Protein AF-A0AAW0J8R7-F1 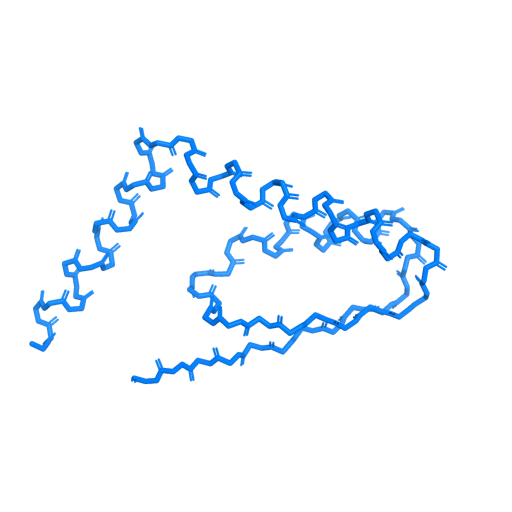(afdb_monomer)

pLDDT: mean 83.2, std 11.22, range [49.09, 95.62]

InterPro domains:
  IPR005202 Transcription factor GRAS [PF03514] (5-76)
  IPR005202 Transcription factor GRAS [PS50985] (1-79)
  IPR005202 Transcription factor GRAS [PTHR31636] (9-76)

Organism: Quercus suber (NCBI:txid58331)

Sequence (79 aa):
MKHESVAEHTNFQMLKELSPYVKFVHFTANQVILEATQGDHEVHSFIFDIMEGVQWPPLMAEVAMGKSTFLEITAIIVD

Solvent-accessible surface area (backbone atoms only — not comparable to full-atom values): 4750 Å² total; per-residue (Å²): 106,80,74,49,57,55,50,51,54,50,51,52,50,50,45,53,74,76,35,65,61,58,58,49,52,39,52,54,51,42,52,54,50,53,64,75,49,64,87,42,56,66,46,79,46,81,38,79,57,57,83,89,48,77,61,49,62,62,44,53,54,53,42,60,73,65,69,37,76,41,79,48,78,48,71,46,76,82,133

Radius of gyration: 14.83 Å; Cα contacts (8 Å, |Δi|>4): 61; chains: 1; bounding box: 3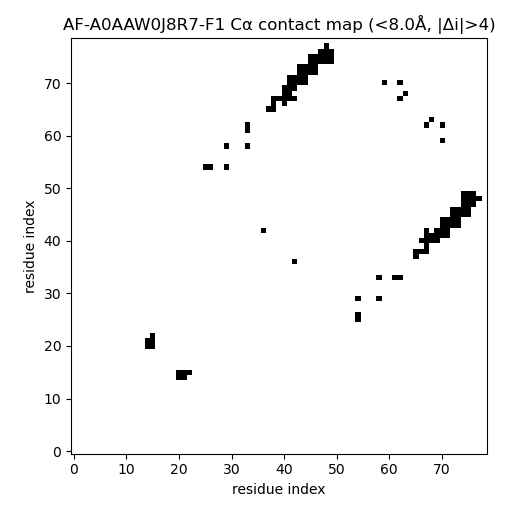7×28×29 Å

Mean predicted aligned error: 6.76 Å

Structure (mmCIF, N/CA/C/O backbone):
data_AF-A0AAW0J8R7-F1
#
_entry.id   AF-A0AAW0J8R7-F1
#
loop_
_atom_site.group_PDB
_atom_site.id
_atom_site.type_symbol
_atom_site.label_atom_id
_atom_site.label_alt_id
_atom_site.label_comp_id
_atom_site.label_asym_id
_atom_site.label_entity_id
_atom_site.label_seq_id
_atom_site.pdbx_PDB_ins_code
_atom_site.Cartn_x
_atom_site.Cartn_y
_atom_site.Cartn_z
_atom_site.occupancy
_atom_site.B_iso_or_equiv
_atom_site.auth_seq_id
_atom_site.auth_comp_id
_atom_site.auth_asym_id
_atom_site.auth_atom_id
_atom_site.pdbx_PDB_model_num
ATOM 1 N N . MET A 1 1 ? 18.179 -20.051 -14.197 1.00 51.78 1 MET A N 1
ATOM 2 C CA . MET A 1 1 ? 17.707 -20.148 -12.792 1.00 51.78 1 MET A CA 1
ATOM 3 C C . MET A 1 1 ? 18.368 -19.136 -11.848 1.00 51.78 1 MET A C 1
ATOM 5 O O . MET A 1 1 ? 17.857 -18.032 -11.806 1.00 51.78 1 MET A O 1
ATOM 9 N N . LYS A 1 2 ? 19.491 -19.380 -11.138 1.00 51.31 2 LYS A N 1
ATOM 10 C CA . LYS A 1 2 ? 20.013 -18.378 -10.157 1.00 51.31 2 LYS A CA 1
ATOM 11 C C . LYS A 1 2 ? 20.433 -17.027 -10.765 1.00 51.31 2 LYS A C 1
ATOM 13 O O . LYS A 1 2 ? 20.199 -15.991 -10.164 1.00 51.31 2 LYS A O 1
ATOM 18 N N . HIS A 1 3 ? 21.029 -17.034 -11.957 1.00 49.09 3 HIS A N 1
ATOM 19 C CA . HIS A 1 3 ? 21.430 -15.801 -12.652 1.00 49.09 3 HIS A CA 1
ATOM 20 C C . HIS A 1 3 ? 20.250 -15.007 -13.234 1.00 49.09 3 HIS A C 1
ATOM 22 O O . HIS A 1 3 ? 20.375 -13.813 -13.470 1.00 49.09 3 HIS A O 1
ATOM 28 N N . GLU A 1 4 ? 19.115 -15.667 -13.441 1.00 54.84 4 GLU A N 1
ATOM 29 C CA . GLU A 1 4 ? 17.894 -15.102 -14.029 1.00 54.84 4 GLU A CA 1
ATOM 30 C C . GLU A 1 4 ? 17.115 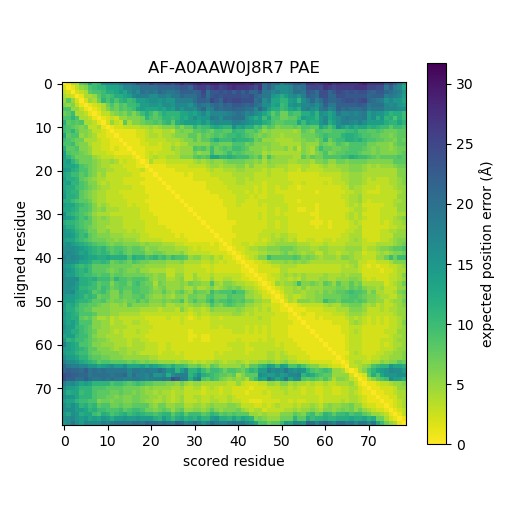-14.321 -12.968 1.00 54.84 4 GLU A C 1
ATOM 32 O O . GLU A 1 4 ? 16.840 -13.142 -13.150 1.00 54.84 4 GLU A O 1
ATOM 37 N N . SER A 1 5 ? 16.939 -14.931 -11.791 1.00 58.91 5 SER A N 1
ATOM 38 C CA . SER A 1 5 ? 16.320 -14.313 -10.611 1.00 58.91 5 SER A CA 1
ATOM 39 C C . SER A 1 5 ? 17.046 -13.037 -10.150 1.00 58.91 5 SER A C 1
ATOM 41 O O . SER A 1 5 ? 16.411 -12.043 -9.802 1.00 58.91 5 SER A O 1
ATOM 43 N N . VAL A 1 6 ? 18.386 -13.011 -10.202 1.00 61.38 6 VAL A N 1
ATOM 44 C CA . VAL A 1 6 ? 19.168 -11.804 -9.862 1.00 61.38 6 VAL A CA 1
ATOM 45 C C . VAL A 1 6 ? 18.987 -10.702 -10.913 1.00 61.38 6 VAL A C 1
ATOM 47 O O . VAL A 1 6 ? 18.911 -9.522 -10.565 1.00 61.38 6 VAL A O 1
ATOM 50 N N . ALA A 1 7 ? 18.895 -11.063 -12.195 1.00 64.06 7 ALA A N 1
ATOM 51 C CA . ALA A 1 7 ? 18.676 -10.096 -13.268 1.00 64.06 7 ALA A CA 1
ATOM 52 C C . ALA A 1 7 ? 17.263 -9.490 -13.199 1.00 64.06 7 ALA A C 1
ATOM 54 O O . ALA A 1 7 ? 17.113 -8.279 -13.351 1.00 64.06 7 ALA A O 1
ATOM 55 N N . GLU A 1 8 ? 16.244 -10.296 -12.893 1.00 63.09 8 GLU A N 1
ATOM 56 C CA . GLU A 1 8 ? 14.864 -9.838 -12.682 1.00 63.09 8 GLU A CA 1
ATOM 57 C C . GLU A 1 8 ? 14.751 -8.869 -11.502 1.00 63.09 8 GLU A C 1
ATOM 59 O O . GLU A 1 8 ? 14.165 -7.793 -11.643 1.00 63.09 8 GLU A O 1
ATOM 64 N N . HIS A 1 9 ? 15.392 -9.189 -10.373 1.00 68.62 9 HIS A N 1
ATOM 65 C CA . HIS A 1 9 ? 15.427 -8.304 -9.208 1.00 68.62 9 HIS A CA 1
ATOM 66 C C . HIS A 1 9 ? 16.075 -6.948 -9.543 1.00 68.62 9 HIS A C 1
ATOM 68 O O . HIS A 1 9 ? 15.539 -5.890 -9.212 1.00 68.62 9 HIS A O 1
ATOM 74 N N . THR A 1 10 ? 17.190 -6.971 -10.280 1.00 75.44 10 THR A N 1
ATOM 75 C CA . THR A 1 10 ? 17.907 -5.753 -10.690 1.00 75.44 10 THR A CA 1
ATOM 76 C C . THR A 1 10 ? 17.089 -4.919 -11.689 1.00 75.44 10 THR A C 1
ATOM 78 O O . THR A 1 10 ? 17.035 -3.695 -11.579 1.00 75.44 10 THR A O 1
ATOM 81 N N . ASN A 1 11 ? 16.395 -5.560 -12.635 1.00 78.12 11 ASN A N 1
ATOM 82 C CA . ASN A 1 11 ? 15.519 -4.887 -13.601 1.00 78.12 11 ASN A CA 1
ATOM 83 C C . ASN A 1 11 ? 14.335 -4.194 -12.920 1.00 78.12 11 ASN A C 1
ATOM 85 O O . ASN A 1 11 ? 14.004 -3.057 -13.261 1.00 78.12 11 ASN A O 1
ATOM 89 N N . PHE A 1 12 ? 13.719 -4.849 -11.935 1.00 78.25 12 PHE A N 1
ATOM 90 C CA . PHE A 1 12 ? 12.621 -4.258 -11.175 1.00 78.25 12 PHE A CA 1
ATOM 91 C C . PHE A 1 12 ? 13.087 -3.069 -10.324 1.00 78.25 12 PHE A C 1
ATOM 93 O O . PHE A 1 12 ? 12.410 -2.041 -10.264 1.00 78.25 12 PHE A O 1
ATOM 100 N N . GLN A 1 13 ? 14.273 -3.163 -9.716 1.00 81.81 13 GLN A N 1
ATOM 101 C CA . GLN A 1 13 ? 14.892 -2.041 -9.008 1.00 81.81 13 GLN A CA 1
ATOM 102 C C . GLN A 1 13 ? 15.166 -0.854 -9.935 1.00 81.81 13 GLN A C 1
ATOM 104 O O . GLN A 1 13 ? 14.736 0.260 -9.632 1.00 81.81 13 GLN A O 1
ATOM 109 N N . MET A 1 14 ? 15.765 -1.095 -11.103 1.00 84.75 14 MET A N 1
ATOM 110 C CA . MET A 1 14 ? 15.976 -0.051 -12.109 1.00 84.75 14 MET A CA 1
ATOM 111 C C . MET A 1 14 ? 14.656 0.590 -12.556 1.00 84.75 14 MET A C 1
ATOM 113 O O . MET A 1 14 ? 14.571 1.812 -12.652 1.00 84.75 14 MET A O 1
ATOM 117 N N . LEU A 1 15 ? 13.599 -0.198 -12.776 1.00 82.69 15 LEU A N 1
ATOM 118 C CA . LEU A 1 15 ? 12.287 0.336 -13.149 1.00 82.69 15 LEU A CA 1
ATOM 119 C C . LEU A 1 15 ? 11.696 1.234 -12.050 1.00 82.69 15 LEU A C 1
ATOM 121 O O . LEU A 1 15 ? 11.149 2.290 -12.363 1.00 82.69 15 LEU A O 1
ATOM 125 N N . LYS A 1 16 ? 11.827 0.854 -10.773 1.00 82.19 16 LYS A N 1
ATOM 126 C CA . LYS A 1 16 ? 11.379 1.677 -9.633 1.00 82.19 16 LYS A CA 1
ATOM 127 C C . LYS A 1 16 ? 12.126 3.004 -9.512 1.00 82.19 16 LYS A C 1
ATOM 129 O O . LYS A 1 16 ? 11.531 3.995 -9.082 1.00 82.19 16 LYS A O 1
ATOM 134 N N . GLU A 1 17 ? 13.422 3.014 -9.812 1.00 84.81 17 GLU A N 1
ATOM 135 C CA . GLU A 1 17 ? 14.264 4.206 -9.680 1.00 84.81 17 GLU A CA 1
ATOM 136 C C . GLU A 1 17 ? 14.139 5.144 -10.882 1.00 84.81 17 GLU A C 1
ATOM 138 O O . GLU A 1 17 ? 14.082 6.362 -10.711 1.00 84.81 17 GLU A O 1
ATOM 143 N N . LEU A 1 18 ? 14.057 4.584 -12.089 1.00 91.06 18 LEU A N 1
ATOM 144 C CA . LEU A 1 18 ? 14.095 5.344 -13.340 1.00 91.06 18 LEU A CA 1
ATOM 145 C C . LEU A 1 18 ? 12.709 5.744 -13.857 1.00 91.06 18 LEU A C 1
ATOM 147 O O . LEU A 1 18 ? 12.615 6.596 -14.740 1.00 91.06 18 LEU A O 1
ATOM 151 N N . SER A 1 19 ? 11.634 5.146 -13.336 1.00 91.19 19 SER A N 1
ATOM 152 C CA . SER A 1 19 ? 10.268 5.398 -13.793 1.00 91.19 19 SER A CA 1
ATOM 153 C C . SER A 1 19 ? 9.307 5.648 -12.630 1.00 91.19 19 SER A C 1
ATOM 155 O O . SER A 1 19 ? 9.370 4.971 -11.602 1.00 91.19 19 SER A O 1
ATOM 157 N N . PRO A 1 20 ? 8.341 6.573 -12.785 1.00 88.94 20 PRO A N 1
ATOM 158 C CA . PRO A 1 20 ? 7.295 6.769 -11.789 1.00 88.94 20 PRO A CA 1
ATOM 159 C C . PRO A 1 20 ? 6.277 5.623 -11.767 1.00 88.94 20 PRO A C 1
ATOM 161 O O . PRO A 1 20 ? 5.440 5.602 -10.872 1.00 88.94 20 PRO A O 1
ATOM 164 N N . TYR A 1 21 ? 6.318 4.688 -12.723 1.00 89.75 21 TYR A N 1
ATOM 165 C CA . TYR A 1 21 ? 5.257 3.702 -12.940 1.00 89.75 21 TYR A CA 1
ATOM 166 C C . TYR A 1 21 ? 4.923 2.882 -11.689 1.00 89.75 21 TYR A C 1
ATOM 168 O O . TYR A 1 21 ? 3.767 2.830 -11.278 1.00 89.75 21 TYR A O 1
ATOM 176 N N . VAL A 1 22 ? 5.934 2.308 -11.031 1.00 87.69 22 VAL A N 1
ATOM 177 C CA . VAL A 1 22 ? 5.715 1.475 -9.836 1.00 87.69 22 VAL A CA 1
ATOM 178 C C . VAL A 1 22 ? 5.140 2.305 -8.684 1.00 87.69 22 VAL A C 1
ATOM 180 O O . VAL A 1 22 ? 4.199 1.886 -8.018 1.00 87.69 22 VAL A O 1
ATOM 183 N N . LYS A 1 23 ? 5.648 3.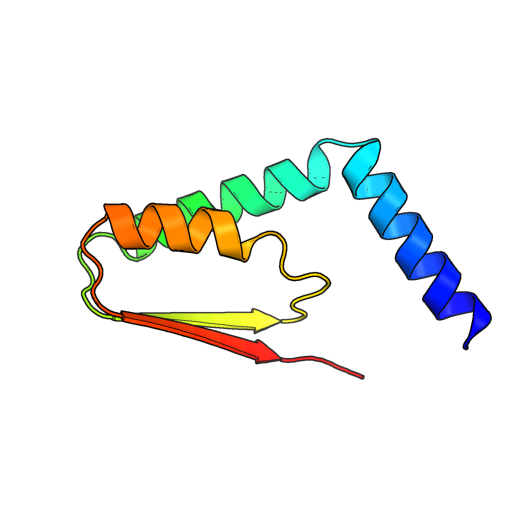529 -8.487 1.00 89.50 23 LYS A N 1
ATOM 184 C CA . LYS A 1 23 ? 5.137 4.450 -7.457 1.00 89.50 23 LYS A CA 1
ATOM 185 C C . LYS A 1 23 ? 3.704 4.893 -7.751 1.00 89.50 23 LYS A C 1
ATOM 187 O O . LYS A 1 23 ? 2.902 4.974 -6.829 1.00 89.50 23 LYS A O 1
ATOM 192 N N . PHE A 1 24 ? 3.389 5.159 -9.018 1.00 93.31 24 PHE A N 1
ATOM 193 C CA . PHE A 1 24 ? 2.054 5.540 -9.466 1.00 93.31 24 PHE A CA 1
ATOM 194 C C . PHE A 1 24 ? 1.046 4.428 -9.178 1.00 93.31 24 PHE A C 1
ATOM 196 O O . PHE A 1 24 ? 0.038 4.688 -8.532 1.00 93.31 24 PHE A O 1
ATOM 203 N N . VAL A 1 25 ? 1.350 3.187 -9.573 1.00 91.56 25 VAL A N 1
ATOM 204 C CA . VAL A 1 25 ? 0.463 2.041 -9.327 1.00 91.56 25 VAL A CA 1
ATOM 205 C C . VAL A 1 25 ? 0.245 1.827 -7.829 1.00 91.56 25 VAL A C 1
ATOM 207 O O . VAL A 1 25 ? -0.902 1.698 -7.412 1.00 91.56 25 VAL A O 1
ATOM 210 N N . HIS A 1 26 ? 1.304 1.861 -7.010 1.00 92.44 26 HIS A N 1
ATOM 211 C CA . HIS A 1 26 ? 1.165 1.739 -5.554 1.00 92.44 26 HIS A CA 1
ATOM 212 C C . HIS A 1 26 ? 0.301 2.853 -4.956 1.00 92.44 26 HIS A C 1
ATOM 214 O O . HIS A 1 26 ? -0.566 2.577 -4.134 1.00 92.44 26 HIS A O 1
ATOM 220 N N . PHE A 1 27 ? 0.509 4.104 -5.378 1.00 94.19 27 PHE A N 1
ATOM 221 C CA . PHE A 1 27 ? -0.281 5.230 -4.887 1.00 94.19 27 PHE A CA 1
ATOM 222 C C . PHE A 1 27 ? -1.756 5.084 -5.272 1.00 94.19 27 PHE A C 1
ATOM 224 O O . PHE A 1 27 ? -2.626 5.177 -4.412 1.00 94.19 27 PHE A O 1
ATOM 231 N N . THR A 1 28 ? -2.044 4.796 -6.542 1.00 95.62 28 THR A N 1
ATOM 232 C CA . THR A 1 28 ? -3.418 4.613 -7.020 1.00 95.62 28 THR A CA 1
ATOM 233 C C . THR A 1 28 ? -4.103 3.434 -6.331 1.00 95.62 28 THR A C 1
ATOM 235 O O . THR A 1 28 ? -5.250 3.568 -5.916 1.00 95.62 28 THR A O 1
ATOM 238 N N . ALA A 1 29 ? -3.409 2.307 -6.151 1.00 92.94 29 ALA A N 1
ATOM 239 C CA . ALA A 1 29 ? -3.952 1.156 -5.435 1.00 92.94 29 ALA A CA 1
ATOM 240 C C . ALA A 1 29 ? -4.267 1.496 -3.970 1.00 92.94 29 ALA A C 1
ATOM 242 O O . ALA A 1 29 ? -5.351 1.173 -3.491 1.00 92.94 29 ALA A O 1
ATOM 243 N N . ASN A 1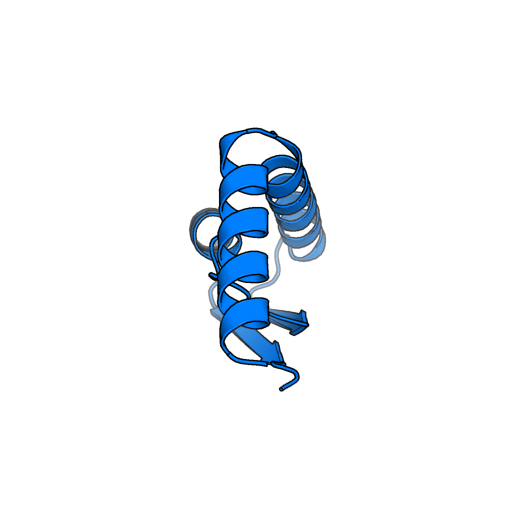 30 ? -3.362 2.196 -3.279 1.00 93.56 30 ASN A N 1
ATOM 244 C CA . ASN A 1 30 ? -3.582 2.604 -1.893 1.00 93.56 30 ASN A CA 1
ATOM 245 C C . ASN A 1 30 ? -4.780 3.548 -1.758 1.00 93.56 30 ASN A C 1
ATOM 247 O O . ASN A 1 30 ? -5.589 3.352 -0.858 1.00 93.56 30 ASN A O 1
ATOM 251 N N . GLN A 1 31 ? -4.941 4.515 -2.667 1.00 94.75 31 GLN A N 1
ATOM 252 C CA . GLN A 1 31 ? -6.105 5.408 -2.651 1.00 94.75 31 GLN A CA 1
ATOM 253 C C . GLN A 1 31 ? -7.417 4.635 -2.828 1.00 94.75 31 GLN A C 1
ATOM 255 O O . GLN A 1 31 ? -8.346 4.831 -2.053 1.00 94.75 31 GLN A O 1
ATOM 260 N N . VAL A 1 32 ? -7.469 3.689 -3.771 1.00 94.25 32 VAL A N 1
ATOM 261 C CA . VAL A 1 32 ? -8.663 2.853 -3.972 1.00 94.25 32 VAL A CA 1
ATOM 262 C C . VAL A 1 32 ? -8.968 1.997 -2.741 1.00 94.25 32 VAL A C 1
ATOM 264 O O . VAL A 1 32 ? -10.131 1.883 -2.363 1.00 94.25 32 VAL A O 1
ATOM 267 N N . ILE A 1 33 ? -7.951 1.414 -2.095 1.00 91.38 33 ILE A N 1
ATOM 268 C CA . ILE A 1 33 ? -8.143 0.644 -0.856 1.00 91.38 33 ILE A CA 1
ATOM 269 C C . ILE A 1 33 ? -8.707 1.549 0.244 1.00 91.38 33 ILE A C 1
ATOM 271 O O . ILE A 1 33 ? -9.714 1.199 0.847 1.00 91.38 33 ILE A O 1
ATOM 275 N N . LEU A 1 34 ? -8.105 2.720 0.469 1.00 91.25 34 LEU A N 1
ATOM 276 C CA . LEU A 1 34 ? -8.537 3.661 1.508 1.00 91.25 34 LEU A CA 1
ATOM 277 C C . LEU A 1 34 ? -9.977 4.135 1.306 1.00 91.25 34 LEU A C 1
ATOM 279 O O . LEU A 1 34 ? -10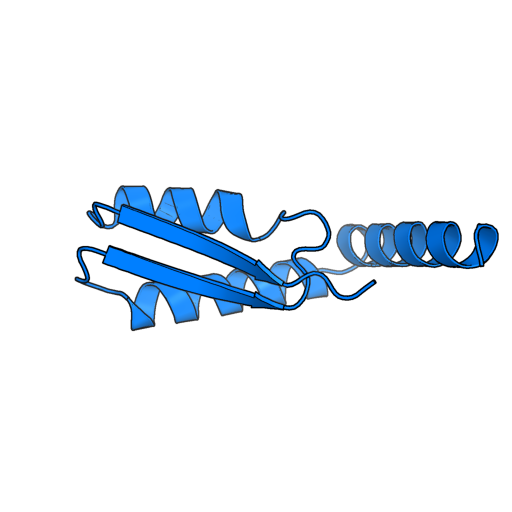.733 4.206 2.274 1.00 91.25 34 LEU A O 1
ATOM 283 N N . GLU A 1 35 ? -10.355 4.441 0.064 1.00 92.25 35 GLU A N 1
ATOM 284 C CA . GLU A 1 35 ? -11.724 4.818 -0.294 1.00 92.25 35 GLU A CA 1
ATOM 285 C C . GLU A 1 35 ? -12.701 3.658 -0.077 1.00 92.25 35 GLU A C 1
ATOM 287 O O . GLU A 1 35 ? -13.780 3.853 0.484 1.00 92.25 35 GLU A O 1
ATOM 292 N N . ALA A 1 36 ? -12.322 2.443 -0.482 1.00 91.12 36 ALA A N 1
ATOM 293 C CA . ALA A 1 36 ? -13.168 1.259 -0.355 1.00 91.12 36 ALA A CA 1
ATOM 294 C C . ALA A 1 36 ? -13.392 0.833 1.102 1.00 91.12 36 ALA A C 1
ATOM 296 O O . ALA A 1 36 ? -14.444 0.277 1.40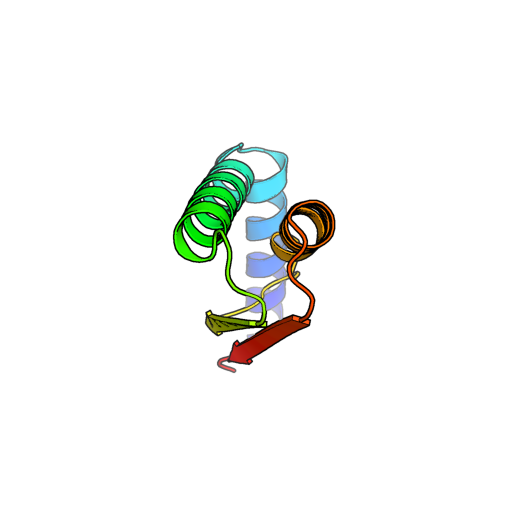6 1.00 91.12 36 ALA A O 1
ATOM 297 N N . THR A 1 37 ? -12.427 1.095 1.987 1.00 89.25 37 THR A N 1
ATOM 298 C CA . THR A 1 37 ? -12.471 0.702 3.406 1.00 89.25 37 THR A CA 1
ATOM 299 C C . THR A 1 37 ? -12.815 1.865 4.337 1.00 89.25 37 THR A C 1
ATOM 301 O O . THR A 1 37 ? -12.587 1.807 5.549 1.00 89.25 37 THR A O 1
ATOM 304 N N . GLN A 1 38 ? -13.273 2.991 3.787 1.00 88.44 38 GLN A N 1
ATOM 305 C CA . GLN A 1 38 ? -13.514 4.190 4.574 1.00 88.44 38 GLN A CA 1
ATOM 306 C C . GLN A 1 38 ? -14.641 3.959 5.592 1.00 88.44 38 GLN A C 1
ATOM 308 O O . GLN A 1 38 ? -15.799 3.770 5.232 1.00 88.44 38 GLN A O 1
ATOM 313 N N . GLY A 1 39 ? -14.308 4.074 6.880 1.00 84.50 39 GLY A N 1
ATOM 314 C CA . GLY A 1 39 ? -15.261 3.891 7.980 1.00 84.50 39 GLY A CA 1
ATOM 315 C C . GLY A 1 39 ? -15.317 2.469 8.538 1.00 84.50 39 GLY A C 1
ATOM 316 O O . GLY A 1 39 ? -15.984 2.264 9.552 1.00 84.50 39 GLY A O 1
ATOM 317 N N . ASP A 1 40 ? -14.581 1.525 7.949 1.00 87.75 40 ASP A N 1
ATOM 318 C CA . ASP A 1 40 ? -14.455 0.173 8.485 1.00 87.75 40 ASP A CA 1
ATOM 319 C C . ASP A 1 40 ? -13.488 0.129 9.676 1.00 87.75 40 ASP A C 1
ATOM 321 O O . ASP A 1 40 ? -12.438 0.779 9.706 1.00 87.75 40 ASP A O 1
ATOM 325 N N . HIS A 1 41 ? -13.842 -0.670 10.682 1.00 83.69 41 HIS A N 1
ATOM 326 C CA . HIS A 1 41 ? -13.025 -0.873 11.884 1.00 83.69 41 HIS A CA 1
ATOM 327 C C . HIS A 1 41 ? -11.954 -1.959 11.711 1.00 83.69 41 HIS A C 1
ATOM 329 O O . HIS A 1 41 ? -10.982 -1.989 12.473 1.00 83.69 41 HIS A O 1
ATOM 335 N N . GLU A 1 42 ? -12.140 -2.827 10.717 1.00 86.94 42 GLU A N 1
ATOM 336 C CA . GLU A 1 42 ? -11.320 -3.997 10.434 1.00 86.94 42 GLU A CA 1
ATOM 337 C C . GLU A 1 42 ? -11.134 -4.126 8.920 1.00 86.94 42 GLU A C 1
ATOM 339 O O . GLU A 1 42 ? -12.111 -4.200 8.177 1.00 86.94 42 GLU A O 1
ATOM 344 N N . VAL A 1 43 ? -9.884 -4.121 8.460 1.00 88.31 43 VAL A N 1
ATOM 345 C CA . VAL A 1 43 ? -9.534 -4.217 7.038 1.00 88.31 43 VAL A CA 1
ATOM 346 C C . VAL A 1 43 ? -8.635 -5.425 6.827 1.00 88.31 43 VAL A C 1
ATOM 348 O O . VAL A 1 43 ? -7.571 -5.514 7.435 1.00 88.31 43 VAL A O 1
ATOM 351 N N . HIS A 1 44 ? -9.023 -6.329 5.924 1.00 89.56 44 HIS A N 1
ATOM 352 C CA . HIS A 1 44 ? -8.203 -7.474 5.524 1.00 89.56 44 HIS A CA 1
ATOM 353 C C . HIS A 1 44 ? -7.895 -7.411 4.030 1.00 89.56 44 HIS A C 1
ATOM 355 O O . HIS A 1 44 ? -8.797 -7.471 3.195 1.00 89.56 44 HIS A O 1
ATOM 361 N N . SER A 1 45 ? -6.615 -7.277 3.684 1.00 84.62 45 SER A N 1
ATOM 362 C CA . SER A 1 45 ? -6.149 -7.284 2.293 1.00 84.62 45 SER A CA 1
ATOM 363 C C . SER A 1 45 ? -5.462 -8.597 1.923 1.00 84.62 45 SER A C 1
ATOM 365 O O . SER A 1 45 ? -4.528 -9.039 2.596 1.00 84.62 45 SER A O 1
ATOM 367 N N . PHE A 1 46 ? -5.886 -9.173 0.796 1.00 88.62 46 PHE A N 1
ATOM 368 C CA . PHE A 1 46 ? -5.223 -10.297 0.137 1.00 88.62 46 PHE A CA 1
ATOM 369 C C . PHE A 1 46 ? -4.331 -9.785 -0.989 1.00 88.62 46 PHE A C 1
ATOM 371 O O . PHE A 1 46 ? -4.796 -9.062 -1.872 1.00 88.62 46 PHE A O 1
ATOM 378 N N . ILE A 1 47 ? -3.063 -10.185 -0.973 1.00 85.50 47 ILE A N 1
ATOM 379 C CA . ILE A 1 47 ? -2.073 -9.749 -1.953 1.00 85.50 47 ILE A CA 1
ATOM 380 C C . ILE A 1 47 ? -1.490 -10.959 -2.660 1.00 85.50 47 ILE A C 1
ATOM 382 O O . ILE A 1 47 ? -1.033 -11.905 -2.019 1.00 85.50 47 ILE A O 1
ATOM 386 N N . PHE A 1 48 ? -1.439 -10.883 -3.981 1.00 81.81 48 PHE A N 1
ATOM 387 C CA . PHE A 1 48 ? -0.658 -11.798 -4.795 1.00 81.81 48 PHE A CA 1
ATOM 388 C C . PHE A 1 48 ? 0.697 -11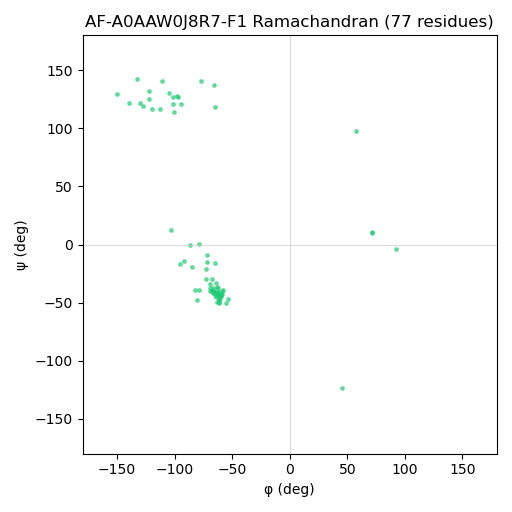.151 -5.064 1.00 81.81 48 PHE A C 1
ATOM 390 O O . PHE A 1 48 ? 0.734 -10.061 -5.625 1.00 81.81 48 PHE A O 1
ATOM 397 N N . ASP A 1 49 ? 1.765 -11.826 -4.640 1.00 78.81 49 ASP A N 1
ATOM 398 C CA . ASP A 1 49 ? 3.158 -11.379 -4.721 1.00 78.81 49 ASP A CA 1
ATOM 399 C C . ASP A 1 49 ? 3.439 -10.034 -4.018 1.00 78.81 49 ASP A C 1
ATOM 401 O O . ASP A 1 49 ? 3.243 -8.942 -4.548 1.00 78.81 49 ASP A O 1
ATOM 405 N N . ILE A 1 50 ? 3.943 -10.114 -2.782 1.00 81.00 50 ILE A N 1
ATOM 406 C CA . ILE A 1 50 ? 4.291 -8.931 -1.984 1.00 81.00 50 ILE A CA 1
ATOM 407 C C . ILE A 1 50 ? 5.544 -8.209 -2.505 1.00 81.00 50 ILE A C 1
ATOM 409 O O . ILE A 1 50 ? 5.786 -7.061 -2.117 1.00 81.00 50 ILE A O 1
ATOM 413 N N . MET A 1 51 ? 6.336 -8.848 -3.374 1.00 80.62 51 MET A N 1
ATOM 414 C CA . MET A 1 51 ? 7.645 -8.372 -3.822 1.00 80.62 51 MET A CA 1
ATOM 415 C C . MET A 1 51 ? 8.495 -7.866 -2.632 1.00 80.62 51 MET A C 1
ATOM 417 O O . MET A 1 51 ? 8.710 -8.582 -1.659 1.00 80.62 51 MET A O 1
ATOM 421 N N . GLU A 1 52 ? 8.965 -6.613 -2.668 1.00 82.31 52 GLU A N 1
ATOM 422 C CA . GLU A 1 52 ? 9.701 -5.970 -1.563 1.00 82.31 52 GLU A CA 1
ATOM 423 C C . GLU A 1 52 ? 8.790 -5.301 -0.512 1.00 82.31 52 GLU A C 1
ATOM 425 O O . GLU A 1 52 ? 9.275 -4.690 0.439 1.00 82.31 52 GLU A O 1
ATOM 430 N N . GLY A 1 53 ? 7.469 -5.346 -0.689 1.00 86.00 53 GLY A N 1
ATOM 431 C CA . GLY A 1 53 ? 6.492 -4.827 0.270 1.00 86.00 53 GLY A CA 1
ATOM 432 C C . GLY A 1 53 ? 6.410 -3.300 0.383 1.00 86.00 53 GLY A C 1
ATOM 433 O O . GLY A 1 53 ? 5.728 -2.791 1.268 1.00 86.00 53 GLY A O 1
ATOM 434 N N . VAL A 1 54 ? 7.059 -2.544 -0.507 1.00 88.69 54 VAL A N 1
ATOM 435 C CA . VAL A 1 54 ? 7.171 -1.071 -0.410 1.00 88.69 54 VAL A CA 1
ATOM 436 C C . VAL A 1 54 ? 5.841 -0.313 -0.543 1.00 88.69 54 VAL A C 1
ATOM 438 O O . VAL A 1 54 ? 5.773 0.862 -0.189 1.00 88.69 54 VAL A O 1
ATOM 441 N N . GLN A 1 55 ? 4.785 -0.960 -1.039 1.00 91.44 55 GLN A N 1
ATOM 442 C CA . GLN A 1 55 ? 3.438 -0.386 -1.115 1.00 91.44 55 GLN A CA 1
ATOM 443 C C . GLN A 1 55 ? 2.790 -0.204 0.270 1.00 91.44 55 GLN A C 1
ATOM 445 O O . GLN A 1 55 ? 2.030 0.744 0.475 1.00 91.44 55 GLN A O 1
ATOM 450 N N . TRP A 1 56 ? 3.076 -1.102 1.216 1.00 91.62 56 TRP A N 1
ATOM 451 C CA . TRP A 1 56 ? 2.301 -1.253 2.453 1.00 91.62 56 TRP A CA 1
ATOM 452 C C . TRP A 1 56 ? 2.608 -0.221 3.542 1.00 91.62 56 TRP A C 1
ATOM 454 O O . TRP A 1 56 ? 1.656 0.252 4.158 1.00 91.62 56 TRP A O 1
ATOM 464 N N . PRO A 1 57 ? 3.868 0.201 3.782 1.00 92.81 57 PRO A N 1
ATOM 465 C CA . PRO A 1 57 ? 4.163 1.214 4.792 1.00 92.81 57 PRO A CA 1
ATOM 466 C C . PRO A 1 57 ? 3.369 2.526 4.647 1.00 92.81 57 PRO A C 1
ATOM 468 O O . PRO A 1 57 ? 2.817 2.975 5.653 1.00 92.81 57 PRO A O 1
ATOM 471 N N . PRO A 1 58 ? 3.245 3.149 3.452 1.00 92.38 58 PRO A N 1
ATOM 472 C CA . PRO A 1 58 ? 2.423 4.350 3.314 1.00 92.38 58 PRO A CA 1
ATOM 473 C C . PRO A 1 58 ? 0.926 4.070 3.523 1.00 92.38 58 PRO A C 1
ATOM 475 O O . PRO A 1 58 ? 0.269 4.866 4.185 1.00 92.38 58 PRO A O 1
ATOM 478 N N . LEU A 1 59 ? 0.405 2.919 3.070 1.00 91.19 59 LEU A N 1
ATOM 479 C CA . LEU A 1 59 ? -0.991 2.534 3.322 1.00 91.19 59 LEU A CA 1
ATOM 480 C C . LEU A 1 59 ? -1.273 2.399 4.825 1.00 91.19 59 LEU A C 1
ATOM 482 O O . LEU A 1 59 ? -2.255 2.940 5.319 1.00 91.19 59 LEU A O 1
ATOM 486 N N . MET A 1 60 ? -0.396 1.716 5.567 1.00 91.38 60 MET A N 1
ATOM 487 C CA . MET A 1 60 ? -0.525 1.542 7.018 1.00 91.38 60 MET A CA 1
ATOM 488 C C . MET A 1 60 ? -0.560 2.886 7.753 1.00 91.38 60 MET A C 1
ATOM 490 O O . MET A 1 60 ? -1.336 3.050 8.694 1.00 91.38 60 MET A O 1
ATOM 494 N N . ALA A 1 61 ? 0.258 3.851 7.319 1.00 91.31 61 ALA A N 1
ATOM 495 C CA . ALA A 1 61 ? 0.259 5.194 7.890 1.00 91.31 61 ALA A CA 1
ATOM 496 C C . ALA A 1 61 ? -1.085 5.908 7.658 1.00 91.31 61 ALA A C 1
ATOM 498 O O . ALA A 1 61 ? -1.642 6.476 8.597 1.00 91.31 61 ALA A O 1
ATOM 499 N N . GLU A 1 62 ? -1.637 5.834 6.444 1.00 90.69 62 GLU A N 1
ATOM 500 C CA . GLU A 1 62 ? -2.936 6.437 6.115 1.00 90.69 62 GLU A CA 1
ATOM 501 C C . GLU A 1 62 ? -4.100 5.748 6.852 1.00 90.69 62 GLU A C 1
ATOM 503 O O . GLU A 1 62 ? -4.958 6.426 7.422 1.00 90.69 62 GLU A O 1
ATOM 508 N N . VAL A 1 63 ? -4.095 4.414 6.944 1.00 87.69 63 VAL A N 1
ATOM 509 C CA . VAL A 1 63 ? -5.094 3.631 7.697 1.00 87.69 63 VAL A CA 1
ATOM 510 C C . VAL A 1 63 ? -5.068 3.987 9.189 1.00 87.69 63 VAL A C 1
ATOM 512 O O . VAL A 1 63 ? -6.123 4.216 9.789 1.00 87.69 63 VAL A O 1
ATOM 515 N N . ALA A 1 64 ? -3.875 4.115 9.780 1.00 85.56 64 ALA A N 1
ATOM 516 C CA . ALA A 1 64 ? -3.711 4.528 11.175 1.00 85.56 64 ALA A CA 1
ATOM 517 C C . ALA A 1 64 ? -4.222 5.960 11.428 1.00 85.56 64 ALA A C 1
ATOM 519 O O . ALA A 1 64 ? -4.761 6.249 12.498 1.00 85.56 64 ALA A O 1
ATOM 520 N N . MET A 1 65 ? -4.101 6.855 10.442 1.00 86.69 65 MET A N 1
ATOM 521 C CA . MET A 1 65 ? -4.681 8.202 10.503 1.00 86.69 65 MET A CA 1
ATOM 522 C C . MET A 1 65 ? -6.214 8.192 10.351 1.00 86.69 65 MET A C 1
ATOM 524 O O . MET A 1 65 ? -6.892 9.052 10.915 1.00 86.69 65 MET A O 1
ATOM 528 N N . GLY A 1 66 ? -6.764 7.216 9.621 1.00 75.56 66 GLY A N 1
ATOM 529 C CA . GLY A 1 66 ? -8.186 7.087 9.281 1.00 75.56 66 GLY A CA 1
ATOM 530 C C . GLY A 1 66 ? -9.108 6.536 10.378 1.00 75.56 66 GLY A C 1
ATOM 531 O O . GLY A 1 66 ? -10.312 6.450 10.149 1.00 75.56 66 GLY A O 1
ATOM 532 N N . LYS A 1 67 ? -8.586 6.219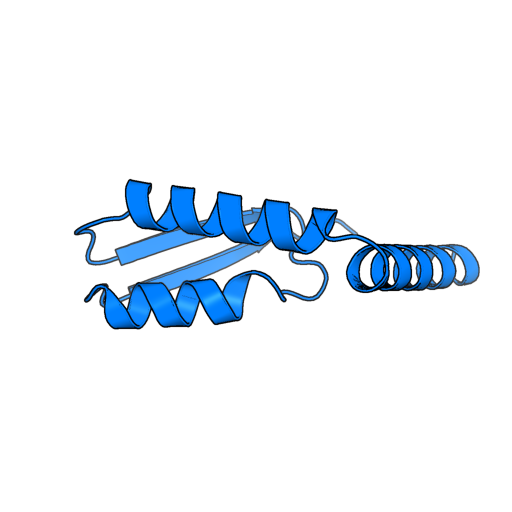 11.575 1.00 69.50 67 LYS A N 1
ATOM 533 C CA . LYS A 1 67 ? -9.298 5.598 12.721 1.00 69.50 67 LYS A CA 1
ATOM 534 C C . LYS A 1 67 ? -9.682 4.120 12.557 1.00 69.50 67 LYS A C 1
ATOM 536 O O . LYS A 1 67 ? -10.426 3.612 13.398 1.00 69.50 67 LYS A O 1
ATOM 541 N N . SER A 1 68 ? -9.183 3.423 11.536 1.00 70.25 68 SER A N 1
ATOM 542 C CA . SER A 1 68 ? -9.313 1.963 11.507 1.00 70.25 68 SER A CA 1
ATOM 543 C C . SER A 1 68 ? -8.506 1.361 12.659 1.00 70.25 68 SER A C 1
ATOM 545 O O . SER A 1 68 ? -7.402 1.816 12.969 1.00 70.25 68 SER A O 1
ATOM 547 N N . THR A 1 69 ? -9.086 0.377 13.340 1.00 71.00 69 THR A N 1
ATOM 548 C CA . THR A 1 69 ? -8.498 -0.211 14.551 1.00 71.00 69 THR A CA 1
ATOM 549 C C . THR A 1 69 ? -7.697 -1.473 14.269 1.00 71.00 69 THR A C 1
ATOM 551 O O . THR A 1 69 ? -6.898 -1.876 15.115 1.00 71.00 69 THR A O 1
ATOM 554 N N . PHE A 1 70 ? -7.880 -2.084 13.096 1.00 85.75 70 PHE A N 1
ATOM 555 C CA . PHE A 1 70 ? -7.231 -3.338 12.743 1.00 85.75 70 PHE A CA 1
ATOM 556 C C . PHE A 1 70 ? -6.997 -3.445 11.234 1.00 85.75 70 PHE A C 1
ATOM 558 O O . PHE A 1 70 ? -7.913 -3.259 10.434 1.00 85.75 70 PHE A O 1
ATOM 565 N N . LEU A 1 71 ? -5.758 -3.768 10.865 1.00 89.25 71 LEU A N 1
ATOM 566 C CA . LEU A 1 71 ? -5.342 -4.045 9.496 1.00 89.25 71 LEU A CA 1
ATOM 567 C C . LEU A 1 71 ? -4.619 -5.390 9.473 1.00 89.25 71 LEU A C 1
ATOM 569 O O . LEU A 1 71 ? -3.568 -5.540 10.100 1.00 89.25 71 LEU A O 1
ATOM 573 N N . GLU A 1 72 ? -5.160 -6.333 8.712 1.00 91.31 72 GLU A N 1
ATOM 574 C CA . GLU A 1 72 ? -4.526 -7.611 8.415 1.00 91.31 72 GLU A CA 1
ATOM 575 C C . GLU A 1 72 ? -4.125 -7.676 6.942 1.00 91.31 72 GLU A C 1
ATOM 577 O O . GLU A 1 72 ? -4.836 -7.215 6.044 1.00 91.31 72 GLU A O 1
ATOM 582 N N . ILE A 1 73 ? -2.954 -8.255 6.692 1.00 89.06 73 ILE A N 1
ATOM 583 C CA . ILE A 1 73 ? -2.398 -8.410 5.356 1.00 89.06 73 ILE A CA 1
ATOM 584 C C . ILE A 1 73 ? -1.960 -9.859 5.177 1.00 89.06 73 ILE A C 1
ATOM 586 O O . ILE A 1 73 ? -1.092 -10.347 5.903 1.00 89.06 73 ILE A O 1
ATOM 590 N N . THR A 1 74 ? -2.516 -10.527 4.169 1.00 91.25 74 THR A N 1
ATOM 591 C CA . THR A 1 74 ? -2.113 -11.879 3.777 1.00 91.25 74 THR A CA 1
ATOM 592 C C . THR A 1 74 ? -1.457 -11.841 2.404 1.00 91.25 74 THR A C 1
ATOM 594 O O . THR A 1 74 ? -2.096 -11.504 1.409 1.00 91.25 74 THR A O 1
ATOM 597 N N . ALA A 1 75 ? -0.177 -12.211 2.353 1.00 89.44 75 ALA A N 1
ATOM 598 C CA . ALA A 1 75 ? 0.578 -12.332 1.113 1.00 89.44 75 ALA A CA 1
ATOM 599 C C . ALA A 1 75 ? 0.620 -13.786 0.635 1.00 89.44 75 ALA A C 1
ATOM 601 O O . ALA A 1 75 ? 1.021 -14.682 1.378 1.00 89.44 75 ALA A O 1
ATOM 602 N N . ILE A 1 76 ? 0.247 -13.998 -0.623 1.00 88.06 76 ILE A N 1
ATOM 603 C CA . ILE A 1 76 ? 0.412 -15.261 -1.336 1.00 88.06 76 ILE A CA 1
ATOM 604 C C . ILE A 1 76 ? 1.648 -15.117 -2.220 1.00 88.06 76 ILE A C 1
ATOM 606 O O . ILE A 1 76 ? 1.664 -14.304 -3.146 1.00 88.06 76 ILE A O 1
ATOM 610 N N . ILE A 1 77 ? 2.681 -15.897 -1.915 1.00 81.19 77 ILE A N 1
ATOM 611 C CA . ILE A 1 77 ? 3.915 -15.971 -2.700 1.00 81.19 77 ILE A CA 1
ATOM 612 C C . ILE A 1 77 ? 3.826 -17.245 -3.538 1.00 81.19 77 ILE A C 1
ATOM 614 O O . ILE A 1 77 ? 3.516 -18.311 -3.006 1.00 81.19 77 ILE A O 1
ATOM 618 N N . VAL A 1 78 ? 4.023 -17.111 -4.847 1.00 71.12 78 VAL A N 1
ATOM 619 C CA . VAL A 1 78 ? 4.113 -18.250 -5.763 1.00 71.12 78 VAL A CA 1
ATOM 620 C C . VAL A 1 78 ? 5.596 -18.462 -6.049 1.00 71.12 78 VAL A C 1
ATOM 622 O O . VAL A 1 78 ? 6.260 -17.524 -6.485 1.00 71.12 78 VAL A O 1
ATOM 625 N N . ASP A 1 79 ? 6.092 -19.658 -5.729 1.00 62.94 79 ASP A N 1
ATOM 626 C CA . ASP A 1 79 ? 7.490 -20.074 -5.918 1.00 62.94 79 ASP A CA 1
ATOM 627 C C . ASP A 1 79 ? 7.886 -20.218 -7.399 1.00 62.94 79 ASP A C 1
ATOM 629 O O . ASP A 1 79 ? 7.029 -20.647 -8.213 1.00 62.94 79 ASP A O 1
#

Secondary structure (DSSP, 8-state):
-HHHHHHHHHHHHHHHHH-SHHHHHHHHHHHHHHHHTTT-SEEEEEEE--TT-TTHHHHHHHHHHTT--EEEEEEE---

Nearest PDB structures (foldseek):
  8kc0-assembly1_A  TM=5.190E-01  e=1.475E+00  synthetic construct
  5t5s-assembly1_A-2  TM=6.066E-01  e=3.792E+00  Homo sapiens
  6kzm-assembly1_B  TM=5.810E-01  e=3.313E+00  Rattus norvegicus

Foldseek 3Di:
DVVVVVVVLVVVVCCVVVHCVVVVVLVVVLVVQCVVCQPPQEEEDEEEPCDVVVSVPVSVVVCVVRNRNYYHYDYDYDD